Protein AF-A0A382E2L7-F1 (afdb_monomer)

Radius of gyration: 22.07 Å; Cα contacts (8 Å, |Δi|>4): 133; chains: 1; bounding box: 48×27×77 Å

Structure (mmCIF, N/CA/C/O backbone):
data_AF-A0A382E2L7-F1
#
_entry.id   AF-A0A382E2L7-F1
#
loop_
_atom_site.group_PDB
_atom_site.id
_atom_site.type_symbol
_atom_site.label_atom_id
_atom_site.label_alt_id
_atom_site.label_comp_id
_atom_site.label_asym_id
_atom_site.label_entity_id
_atom_site.label_seq_id
_atom_site.pdbx_PDB_ins_code
_atom_site.Cartn_x
_atom_site.Cartn_y
_atom_site.Cartn_z
_atom_site.occupancy
_atom_site.B_iso_or_equiv
_atom_site.auth_seq_id
_atom_site.auth_comp_id
_atom_site.auth_asym_id
_atom_site.auth_atom_id
_atom_site.pdbx_PDB_model_num
ATOM 1 N N . MET A 1 1 ? -26.018 5.510 3.399 1.00 54.12 1 MET A N 1
ATOM 2 C CA . MET A 1 1 ? -25.054 4.559 2.807 1.00 54.12 1 MET A CA 1
ATOM 3 C C . MET A 1 1 ? -24.984 4.889 1.322 1.00 54.12 1 MET A C 1
ATOM 5 O O . MET A 1 1 ? -26.039 5.167 0.770 1.00 54.12 1 MET A O 1
ATOM 9 N N . MET A 1 2 ? -23.798 5.012 0.716 1.00 74.50 2 MET A N 1
ATOM 10 C CA . MET A 1 2 ? -23.687 5.420 -0.701 1.00 74.50 2 MET A CA 1
ATOM 11 C C . MET A 1 2 ? -23.812 4.218 -1.659 1.00 74.50 2 MET A C 1
ATOM 13 O O . MET A 1 2 ? -24.179 4.405 -2.811 1.00 74.50 2 MET A O 1
ATOM 17 N N . HIS A 1 3 ? -23.540 3.004 -1.170 1.00 86.62 3 HIS A N 1
ATOM 18 C CA . HIS A 1 3 ? -23.687 1.717 -1.857 1.00 86.62 3 HIS A CA 1
ATOM 19 C C . HIS A 1 3 ? -23.676 0.574 -0.820 1.00 86.62 3 HIS A C 1
ATOM 21 O O . HIS A 1 3 ? -23.235 0.802 0.310 1.00 86.62 3 HIS A O 1
ATOM 27 N N . ASP A 1 4 ? -24.129 -0.624 -1.210 1.00 87.25 4 ASP A N 1
ATOM 28 C CA . ASP A 1 4 ? -24.086 -1.840 -0.374 1.00 87.25 4 ASP A CA 1
ATOM 29 C C . ASP A 1 4 ? -22.762 -2.609 -0.532 1.00 87.25 4 ASP A C 1
ATOM 31 O O . ASP A 1 4 ? -22.216 -3.124 0.438 1.00 87.25 4 ASP A O 1
ATOM 35 N N . VAL A 1 5 ? -22.225 -2.662 -1.759 1.00 89.06 5 VAL A N 1
ATOM 36 C CA . VAL A 1 5 ? -20.930 -3.275 -2.096 1.00 89.06 5 VAL A CA 1
ATOM 37 C C . VAL A 1 5 ? -20.235 -2.419 -3.154 1.00 89.06 5 VAL A C 1
ATOM 39 O O . VAL A 1 5 ? -20.865 -1.994 -4.122 1.00 89.06 5 VAL A O 1
ATOM 42 N N . GLY A 1 6 ? -18.941 -2.160 -2.965 1.00 89.06 6 GLY A N 1
ATOM 43 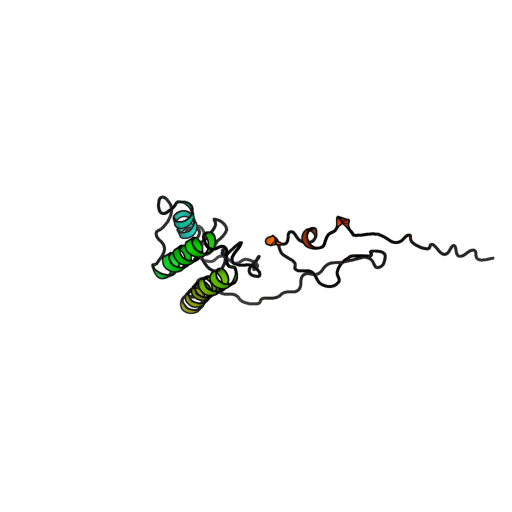C CA . GLY A 1 6 ? -18.080 -1.485 -3.934 1.00 89.06 6 GLY A CA 1
ATOM 44 C C . GLY A 1 6 ? -17.038 -2.451 -4.491 1.00 89.06 6 GLY A C 1
ATOM 45 O O . GLY A 1 6 ? -16.434 -3.209 -3.736 1.00 89.06 6 GLY A O 1
ATOM 46 N N . VAL A 1 7 ? -16.825 -2.425 -5.808 1.00 90.25 7 VAL A N 1
ATOM 47 C CA . VAL A 1 7 ? -15.776 -3.203 -6.483 1.00 90.25 7 VAL A CA 1
ATOM 48 C C . VAL A 1 7 ? -14.814 -2.233 -7.143 1.00 90.25 7 VAL A C 1
ATOM 50 O O . VAL A 1 7 ? -15.240 -1.310 -7.838 1.00 90.25 7 VAL A O 1
ATOM 53 N N . TRP A 1 8 ? -13.520 -2.442 -6.928 1.00 88.56 8 TRP A N 1
ATOM 54 C CA . TRP A 1 8 ? -12.476 -1.597 -7.488 1.00 88.56 8 TRP A CA 1
ATOM 55 C C . TRP A 1 8 ? -11.203 -2.396 -7.759 1.00 88.56 8 TRP A C 1
ATOM 57 O O . TRP A 1 8 ? -11.014 -3.482 -7.209 1.00 88.56 8 TRP A O 1
ATOM 67 N N . GLY A 1 9 ? -10.345 -1.859 -8.626 1.00 82.88 9 GLY A N 1
ATOM 68 C CA . GLY A 1 9 ? -9.004 -2.397 -8.833 1.00 82.88 9 GLY A CA 1
ATOM 69 C C . GLY A 1 9 ? -8.104 -2.045 -7.654 1.00 82.88 9 GLY A C 1
ATOM 70 O O . GLY A 1 9 ? -8.154 -0.922 -7.160 1.00 82.88 9 GLY A O 1
ATOM 71 N N . SER A 1 10 ? -7.282 -2.995 -7.212 1.00 68.50 10 SER A N 1
ATOM 72 C CA . SER A 1 10 ? -6.271 -2.722 -6.188 1.00 68.50 10 SER A CA 1
ATOM 73 C C . SER A 1 10 ? -5.364 -1.570 -6.648 1.00 68.50 10 SER A C 1
ATOM 75 O O . SER A 1 10 ? -5.062 -1.433 -7.839 1.00 68.50 10 SER A O 1
ATOM 77 N N . ALA A 1 11 ? -4.987 -0.708 -5.713 1.00 68.31 11 ALA A N 1
ATOM 78 C CA . ALA A 1 11 ? -4.123 0.431 -5.963 1.00 68.31 11 ALA A CA 1
ATOM 79 C C . ALA A 1 11 ? -3.195 0.646 -4.769 1.00 68.31 11 ALA A C 1
ATOM 81 O O . ALA A 1 11 ? -3.656 0.778 -3.636 1.00 68.31 11 ALA A O 1
ATOM 82 N N . ASP A 1 12 ? -1.899 0.769 -5.069 1.00 69.62 12 ASP A N 1
ATOM 83 C CA . ASP A 1 12 ? -0.891 1.334 -4.172 1.00 69.62 12 ASP A CA 1
ATOM 84 C C . ASP A 1 12 ? -0.562 0.515 -2.896 1.00 69.62 12 ASP A C 1
ATOM 86 O O . ASP A 1 12 ? 0.196 0.976 -2.042 1.00 69.62 12 ASP A O 1
ATOM 90 N N . GLU A 1 13 ? -0.997 -0.750 -2.793 1.00 81.12 13 GLU A N 1
ATOM 91 C CA . GLU A 1 13 ? -0.778 -1.606 -1.606 1.00 81.12 13 GLU A CA 1
ATOM 92 C C . GLU A 1 13 ? 0.690 -2.009 -1.366 1.00 81.12 13 GLU A C 1
ATOM 94 O O . GLU A 1 13 ? 1.013 -2.619 -0.347 1.00 81.12 13 GLU A O 1
ATOM 99 N N . LEU A 1 14 ? 1.589 -1.686 -2.301 1.00 83.88 14 LEU A N 1
ATOM 100 C CA . LEU A 1 14 ? 3.022 -1.976 -2.194 1.00 83.88 14 LEU A CA 1
ATOM 101 C C . LEU A 1 14 ? 3.715 -1.144 -1.108 1.00 83.88 14 LEU A C 1
ATOM 103 O O . LEU A 1 14 ? 4.694 -1.609 -0.529 1.00 83.88 14 LEU A O 1
ATOM 107 N N . ILE A 1 15 ? 3.226 0.071 -0.834 1.00 88.50 15 ILE A N 1
ATOM 108 C CA . ILE A 1 15 ? 3.741 0.938 0.235 1.00 88.50 15 ILE A CA 1
ATOM 109 C C . ILE A 1 15 ? 2.548 1.451 1.050 1.00 88.50 15 ILE A C 1
ATOM 111 O O . ILE A 1 15 ? 2.157 2.616 0.945 1.00 88.50 15 ILE A O 1
ATOM 115 N N . PRO A 1 16 ? 1.953 0.590 1.889 1.00 90.19 16 PRO A N 1
ATOM 116 C CA . PRO A 1 16 ? 0.672 0.888 2.517 1.00 90.19 16 PRO A CA 1
ATOM 117 C C . PRO A 1 16 ? 0.794 1.913 3.657 1.00 90.19 16 PRO A C 1
ATOM 119 O O . PRO A 1 16 ? -0.206 2.430 4.137 1.00 90.19 16 PRO A O 1
ATOM 122 N N . VAL A 1 17 ? 2.022 2.259 4.062 1.00 92.44 17 VAL A N 1
ATOM 123 C CA . VAL A 1 17 ? 2.299 3.362 4.997 1.00 92.44 17 VAL A CA 1
ATOM 124 C C . VAL A 1 17 ? 2.063 4.747 4.384 1.00 92.44 17 VAL A C 1
ATOM 126 O O . VAL A 1 17 ? 1.892 5.702 5.130 1.00 92.44 17 VAL A O 1
ATOM 129 N N . ILE A 1 18 ? 2.065 4.872 3.050 1.00 90.75 18 ILE A N 1
ATOM 130 C CA . ILE A 1 18 ? 1.744 6.128 2.348 1.00 90.75 18 ILE A CA 1
ATOM 131 C C . ILE A 1 18 ? 0.238 6.218 2.084 1.00 90.75 18 ILE A C 1
ATOM 133 O O . ILE A 1 18 ? -0.344 7.298 2.169 1.00 90.75 18 ILE A O 1
ATOM 137 N N . ASP A 1 19 ? -0.383 5.088 1.747 1.00 91.69 19 ASP A N 1
ATOM 138 C CA . ASP A 1 19 ? -1.807 5.005 1.446 1.00 91.69 19 ASP A CA 1
ATOM 139 C C . ASP A 1 19 ? -2.400 3.680 1.960 1.00 91.69 19 ASP A C 1
ATOM 141 O O . ASP A 1 19 ? -2.343 2.651 1.280 1.00 91.69 19 ASP A O 1
ATOM 145 N N . PRO A 1 20 ? -2.977 3.674 3.173 1.00 93.44 20 PRO A N 1
ATOM 146 C CA . PRO A 1 20 ? -3.513 2.465 3.789 1.00 93.44 20 PRO A CA 1
ATOM 147 C C . PRO A 1 20 ? -4.985 2.205 3.427 1.00 93.44 20 PRO A C 1
ATOM 149 O O . PRO A 1 20 ? -5.641 1.424 4.124 1.00 93.44 20 PRO A O 1
ATOM 152 N N . ARG A 1 21 ? -5.551 2.854 2.393 1.00 92.38 21 ARG A N 1
ATOM 153 C CA . ARG A 1 21 ? -7.013 2.912 2.174 1.00 92.38 21 ARG A CA 1
ATOM 154 C C . ARG A 1 21 ? -7.711 1.557 2.047 1.00 92.38 21 ARG A C 1
ATOM 156 O O . ARG A 1 21 ? -8.917 1.512 2.269 1.00 92.38 21 ARG A O 1
ATOM 163 N N . TRP A 1 22 ? -6.991 0.489 1.703 1.00 92.38 22 TRP A N 1
ATOM 164 C CA . TRP A 1 22 ? -7.520 -0.880 1.599 1.00 92.38 22 TRP A CA 1
ATOM 165 C C . TRP A 1 22 ? -7.436 -1.685 2.900 1.00 92.38 22 TRP A C 1
ATOM 167 O O . TRP A 1 22 ? -8.070 -2.728 3.009 1.00 92.38 22 TRP A O 1
ATOM 177 N N . PHE A 1 23 ? -6.699 -1.192 3.896 1.00 94.44 23 PHE A N 1
ATOM 178 C CA . PHE A 1 23 ? -6.556 -1.815 5.213 1.00 94.44 23 PHE A CA 1
ATOM 179 C C . PHE A 1 23 ? -7.475 -1.168 6.253 1.00 94.44 23 PHE A C 1
ATOM 181 O O . PHE A 1 23 ? -7.942 -1.818 7.181 1.00 94.44 23 PHE A O 1
ATOM 188 N N . PHE A 1 24 ? -7.769 0.121 6.133 1.00 94.62 24 PHE A N 1
ATOM 189 C CA . PHE A 1 24 ? -8.816 0.750 6.933 1.00 94.62 24 PHE A CA 1
ATOM 190 C C . PHE A 1 24 ? -9.346 2.010 6.233 1.00 94.62 24 PHE A C 1
ATOM 192 O O . PHE A 1 24 ? -8.707 2.520 5.309 1.00 94.62 24 PHE A O 1
ATOM 199 N N . PRO A 1 25 ? -10.511 2.536 6.653 1.00 94.81 25 PRO A N 1
ATOM 200 C CA . PRO A 1 25 ? -11.050 3.779 6.120 1.00 94.81 25 PRO A CA 1
ATOM 201 C C . PRO A 1 25 ? -10.202 5.001 6.497 1.00 94.81 25 PRO A C 1
ATOM 203 O O . PRO A 1 25 ? -10.410 5.625 7.535 1.00 94.81 25 PRO A O 1
ATOM 206 N N . PHE A 1 26 ? -9.245 5.333 5.636 1.00 93.88 26 PHE A N 1
ATOM 207 C CA . PHE A 1 26 ? -8.272 6.411 5.820 1.00 93.88 26 PHE A CA 1
ATOM 208 C C . PHE A 1 26 ? -8.655 7.683 5.057 1.00 93.88 26 PHE A C 1
ATOM 210 O O . PHE A 1 26 ? -8.501 8.790 5.570 1.00 93.88 26 PHE A O 1
ATOM 217 N N . SER A 1 27 ? -9.186 7.535 3.841 1.00 93.06 27 SER A N 1
ATOM 218 C CA . SER A 1 27 ? -9.504 8.648 2.943 1.00 93.06 27 SER A CA 1
ATOM 219 C C . SER A 1 27 ? -10.932 8.541 2.400 1.00 93.06 27 SER A C 1
ATOM 221 O O . SER A 1 27 ? -11.610 7.528 2.568 1.00 93.06 27 SER A O 1
ATOM 223 N N . GLN A 1 28 ? -11.422 9.583 1.719 1.00 90.56 28 GLN A N 1
ATOM 224 C CA . GLN A 1 28 ? -12.740 9.522 1.063 1.00 90.56 28 GLN A CA 1
ATOM 225 C C . GLN A 1 28 ? -12.797 8.486 -0.075 1.00 90.56 28 GLN A C 1
ATOM 227 O O . GLN A 1 28 ? -13.891 8.143 -0.515 1.00 90.56 28 GLN A O 1
ATOM 232 N N . GLU A 1 29 ? -11.646 7.982 -0.528 1.00 90.06 29 GLU A N 1
ATOM 233 C CA . GLU A 1 29 ? -11.552 6.909 -1.521 1.00 90.06 29 GLU A CA 1
ATOM 234 C C . GLU A 1 29 ? -11.625 5.508 -0.896 1.00 90.06 29 GLU A C 1
ATOM 236 O O . GLU A 1 29 ? -11.682 4.518 -1.621 1.00 90.06 29 GLU A O 1
ATOM 241 N N . SER A 1 30 ? -11.675 5.397 0.437 1.00 92.81 30 SER A N 1
ATOM 242 C CA . SER A 1 30 ? -11.940 4.135 1.131 1.00 92.81 30 SER A CA 1
ATOM 243 C C . SER A 1 30 ? -13.416 3.744 0.985 1.00 92.81 30 SER A C 1
ATOM 245 O O . SER A 1 30 ? -14.237 3.944 1.891 1.00 92.81 30 SER A O 1
ATOM 247 N N . ILE A 1 31 ? -13.764 3.207 -0.186 1.00 91.81 31 ILE A N 1
ATOM 248 C CA . ILE A 1 31 ? -15.138 2.873 -0.583 1.00 91.81 31 ILE A CA 1
ATOM 249 C C . ILE A 1 31 ? -15.831 1.929 0.407 1.00 91.81 31 ILE A C 1
ATOM 251 O O . ILE A 1 31 ? -17.020 2.090 0.657 1.00 91.81 31 ILE A O 1
ATOM 255 N N . GLN A 1 32 ? -15.082 1.046 1.070 1.00 91.31 32 GLN A N 1
ATOM 256 C CA . GLN A 1 32 ? -15.580 0.110 2.081 1.00 91.31 32 GLN A CA 1
ATOM 257 C C . GLN A 1 32 ? -16.082 0.783 3.371 1.00 91.31 32 GLN A C 1
ATOM 259 O O . GLN A 1 32 ? -16.693 0.129 4.212 1.00 91.31 32 GLN A O 1
ATOM 264 N N . GLY A 1 33 ? -15.818 2.079 3.575 1.00 93.00 33 GLY A N 1
ATOM 265 C CA . GLY A 1 33 ? -16.118 2.735 4.847 1.00 93.00 33 GLY A CA 1
ATOM 266 C C . GLY A 1 33 ? -16.084 4.259 4.823 1.00 93.00 33 GLY A C 1
ATOM 267 O O . GLY A 1 33 ? -15.582 4.860 5.766 1.00 93.00 33 GLY A O 1
ATOM 268 N N . ILE A 1 34 ? -16.650 4.912 3.804 1.00 93.75 34 ILE A N 1
ATOM 269 C CA . ILE A 1 34 ? -16.611 6.386 3.643 1.00 93.75 34 ILE A CA 1
ATOM 270 C C . ILE A 1 34 ? -17.065 7.141 4.913 1.00 93.75 34 ILE A C 1
ATOM 272 O O . ILE A 1 34 ? -16.493 8.169 5.279 1.00 93.75 34 ILE A O 1
ATOM 276 N N . GLY A 1 35 ? -18.087 6.638 5.616 1.00 94.50 35 GLY A N 1
ATOM 277 C CA . GLY A 1 35 ? -18.566 7.235 6.870 1.00 94.50 35 GLY A CA 1
ATOM 278 C C . GLY A 1 35 ? -17.535 7.181 8.002 1.00 94.50 35 GLY A C 1
ATOM 279 O O . GLY A 1 35 ? -17.397 8.153 8.744 1.00 94.50 35 GLY A O 1
ATOM 280 N N . TYR A 1 36 ? -16.787 6.081 8.085 1.00 96.06 36 TYR A N 1
ATOM 281 C CA . TYR A 1 36 ? -15.690 5.884 9.032 1.00 96.06 36 TYR A CA 1
ATOM 282 C C . TYR A 1 36 ? -14.462 6.714 8.643 1.00 96.06 36 TYR A C 1
ATOM 284 O O . TYR A 1 36 ? -13.852 7.334 9.507 1.00 96.06 36 TYR A O 1
ATOM 292 N N . ALA A 1 37 ? -14.156 6.827 7.347 1.00 95.94 37 ALA A N 1
ATOM 293 C CA . ALA A 1 37 ? -13.078 7.691 6.868 1.00 95.94 37 ALA A CA 1
ATOM 294 C C . ALA A 1 37 ? -13.341 9.172 7.186 1.00 95.94 37 ALA A C 1
ATOM 296 O O . ALA A 1 37 ? -12.438 9.894 7.598 1.00 95.94 37 ALA A O 1
ATOM 297 N N . ARG A 1 38 ? -14.593 9.641 7.067 1.00 96.19 38 ARG A N 1
ATOM 298 C CA . ARG A 1 38 ? -14.986 10.990 7.526 1.00 96.19 38 ARG A CA 1
ATOM 299 C C . ARG A 1 38 ? -14.761 11.178 9.024 1.00 96.19 38 ARG A C 1
ATOM 301 O O . ARG A 1 38 ? -14.300 12.243 9.432 1.00 96.19 38 ARG A O 1
ATOM 308 N N . TRP A 1 39 ? -15.056 10.154 9.821 1.00 96.81 39 TRP A N 1
ATOM 309 C CA . TRP A 1 39 ? -14.810 10.171 11.263 1.00 96.81 39 TRP A CA 1
ATOM 310 C C . TRP A 1 39 ? -13.327 10.278 11.579 1.00 96.81 39 TRP A C 1
ATOM 312 O O . TRP A 1 39 ? -12.937 11.172 12.329 1.00 96.81 39 TRP A O 1
ATOM 322 N N . PHE A 1 40 ? -12.500 9.478 10.914 1.00 96.75 40 PHE A N 1
ATOM 323 C CA . PHE A 1 40 ? -11.051 9.533 11.050 1.00 96.75 40 PHE A CA 1
ATOM 324 C C . PHE A 1 40 ? -10.477 10.906 10.665 1.00 96.75 40 PHE A C 1
ATOM 326 O O . PHE A 1 40 ? -9.867 11.580 11.492 1.00 96.75 40 PHE A O 1
ATOM 333 N N . LEU A 1 41 ? -10.760 11.378 9.447 1.00 95.75 41 LEU A N 1
ATOM 334 C CA . LEU A 1 41 ? -10.232 12.642 8.913 1.00 95.75 41 LEU A CA 1
ATOM 335 C C . LEU A 1 41 ? -10.676 13.877 9.706 1.00 95.75 41 LEU A C 1
ATOM 337 O O . LEU A 1 41 ? -9.978 14.889 9.739 1.00 95.75 41 LEU A O 1
ATOM 341 N N . SER A 1 42 ? -11.853 13.822 10.329 1.00 96.38 42 SER A N 1
ATOM 342 C CA . SER A 1 42 ? -12.393 14.934 11.114 1.00 96.38 42 SER A CA 1
ATOM 343 C C . SER A 1 42 ? -11.985 14.899 12.589 1.00 96.38 42 SER A C 1
ATOM 345 O O . SER A 1 42 ? -12.451 15.748 13.355 1.00 96.38 42 SER A O 1
ATOM 347 N N . ASN A 1 43 ? -11.139 13.945 13.001 1.00 94.88 43 ASN A N 1
ATOM 348 C CA . ASN A 1 43 ? -10.824 13.669 14.405 1.00 94.88 43 ASN A CA 1
ATOM 349 C C . ASN A 1 43 ? -12.098 13.484 15.251 1.00 94.88 43 ASN A C 1
ATOM 351 O O . ASN A 1 43 ? -12.271 14.106 16.300 1.00 94.88 43 ASN A O 1
ATOM 355 N N . GLY A 1 44 ? -13.034 12.685 14.738 1.00 95.31 44 GLY A N 1
ATOM 356 C CA . GLY A 1 44 ? -14.279 12.306 15.403 1.00 95.31 44 GLY A CA 1
ATOM 357 C C . GLY A 1 44 ? -15.413 13.333 15.357 1.00 95.31 44 GLY A C 1
ATOM 358 O O . GLY A 1 44 ? -16.458 13.108 15.964 1.00 95.31 44 GLY A O 1
ATOM 359 N N . LYS A 1 45 ? -15.253 14.452 14.640 1.00 96.69 45 LYS A N 1
ATOM 360 C CA . LYS A 1 45 ? -16.261 15.531 14.588 1.00 96.69 45 LYS A CA 1
ATOM 361 C C . LYS A 1 45 ? -17.401 15.278 13.599 1.00 96.69 45 LYS A C 1
ATOM 363 O O . LYS A 1 45 ? -18.472 15.860 13.745 1.00 96.69 45 LYS A O 1
ATOM 368 N N . GLN A 1 46 ? -17.167 14.487 12.558 1.00 96.19 46 GLN A N 1
ATOM 369 C CA . GLN A 1 46 ? -18.106 14.246 11.461 1.00 96.19 46 GLN A CA 1
ATOM 370 C C . GLN A 1 46 ? -18.045 12.792 11.012 1.00 96.19 46 GLN A C 1
ATOM 372 O O . GLN A 1 46 ? -16.988 12.192 11.046 1.00 96.19 46 GLN A O 1
ATOM 377 N N . GLY A 1 47 ? -19.139 12.242 10.493 1.00 94.44 47 GLY A N 1
ATOM 378 C CA . GLY A 1 47 ? -19.162 10.864 9.997 1.00 94.44 47 GLY A CA 1
ATOM 379 C C . GLY A 1 47 ? -19.759 9.890 11.006 1.00 94.44 47 GLY A C 1
ATOM 380 O O . GLY A 1 47 ? -20.594 10.272 11.823 1.00 94.44 47 GLY A O 1
ATOM 381 N N . ILE A 1 48 ? -19.381 8.622 10.893 1.00 95.75 48 ILE A N 1
ATOM 382 C CA . ILE A 1 48 ? -19.934 7.521 11.687 1.00 95.75 48 ILE A CA 1
ATOM 383 C C . ILE A 1 48 ? -18.822 6.981 12.577 1.00 95.75 48 ILE A C 1
ATOM 385 O O . ILE A 1 48 ? -17.719 6.756 12.089 1.00 95.75 48 ILE A O 1
ATOM 389 N N . VAL A 1 49 ? -19.116 6.757 13.858 1.00 97.00 49 VAL A N 1
ATOM 390 C CA . VAL A 1 49 ? -18.164 6.141 14.791 1.00 97.00 49 VAL A CA 1
ATOM 391 C C . VAL A 1 49 ? -17.824 4.723 14.298 1.00 97.00 49 VAL A C 1
ATOM 393 O O . VAL A 1 49 ? -18.748 3.921 14.121 1.00 97.00 49 VAL A O 1
ATOM 396 N N . PRO A 1 50 ? -16.545 4.406 14.025 1.00 96.12 50 PRO A N 1
ATOM 397 C CA . PRO A 1 50 ? -16.136 3.075 13.594 1.00 96.12 50 PRO A CA 1
ATOM 398 C C . PRO A 1 50 ? -16.236 2.046 14.734 1.00 96.12 50 PRO A C 1
ATOM 400 O O . PRO A 1 50 ? -16.193 2.421 15.906 1.00 96.12 50 PRO A O 1
ATOM 403 N N . PRO A 1 51 ? -16.326 0.743 14.420 1.00 96.31 51 PRO A N 1
ATOM 404 C CA . PRO A 1 51 ? -16.145 -0.317 15.411 1.00 96.31 51 PRO A CA 1
ATOM 405 C C . PRO A 1 51 ? -14.769 -0.244 16.092 1.00 96.31 51 PRO A C 1
ATOM 407 O O . PRO A 1 51 ? -13.811 0.249 15.496 1.00 96.31 51 PRO A O 1
ATOM 410 N N . GLU A 1 52 ? -14.660 -0.794 17.304 1.00 97.00 52 GLU A N 1
ATOM 411 C CA . GLU A 1 52 ? -13.442 -0.767 18.134 1.00 97.00 52 GLU A CA 1
ATOM 412 C C . GLU A 1 52 ? -12.187 -1.229 17.382 1.00 97.00 52 GLU A C 1
ATOM 414 O O . GLU A 1 52 ? -11.185 -0.520 17.338 1.00 97.00 52 GLU A O 1
ATOM 419 N N . GLU A 1 53 ? -12.273 -2.359 16.685 1.00 96.94 53 GLU A N 1
ATOM 420 C CA . GLU A 1 53 ? -11.146 -2.934 15.942 1.00 96.94 53 GLU A CA 1
ATOM 421 C C . GLU A 1 53 ? -10.691 -2.045 14.772 1.00 96.94 53 GLU A C 1
ATOM 423 O O . GLU A 1 53 ? -9.506 -1.976 14.450 1.00 96.94 53 GLU A O 1
ATOM 428 N N . MET A 1 54 ? -11.617 -1.292 14.167 1.00 96.31 54 MET A N 1
ATOM 429 C CA . MET A 1 54 ? -11.290 -0.325 13.117 1.00 96.31 54 MET A CA 1
ATOM 430 C C . MET A 1 54 ? -10.659 0.946 13.707 1.00 96.31 54 MET A C 1
ATOM 432 O O . MET A 1 54 ? -9.727 1.497 13.120 1.00 96.31 54 MET A O 1
ATOM 436 N N . MET A 1 55 ? -11.128 1.400 14.877 1.00 97.12 55 MET A N 1
ATOM 437 C CA . MET A 1 55 ? -10.497 2.509 15.608 1.00 97.12 55 MET A CA 1
ATOM 438 C C . MET A 1 55 ? -9.067 2.150 16.021 1.00 97.12 55 MET A C 1
ATOM 440 O O . MET A 1 55 ? -8.168 2.971 15.872 1.00 97.12 55 MET A O 1
ATOM 444 N N . LYS A 1 56 ? -8.816 0.900 16.415 1.00 97.94 56 LYS A N 1
ATOM 445 C CA . LYS A 1 56 ? -7.465 0.409 16.707 1.00 97.94 56 LYS A CA 1
ATOM 446 C C . LYS A 1 56 ? -6.531 0.491 15.495 1.00 97.94 56 LYS A C 1
ATOM 448 O O . LYS A 1 56 ? -5.388 0.919 15.638 1.00 97.94 56 LYS A O 1
ATOM 453 N N . CYS A 1 57 ? -7.004 0.150 14.290 1.00 97.75 57 CYS A N 1
ATOM 454 C CA . CYS A 1 57 ? -6.235 0.369 13.056 1.00 97.75 57 CYS A CA 1
ATOM 455 C C . CYS A 1 57 ? -5.892 1.852 12.848 1.00 97.75 57 CYS A C 1
ATOM 457 O O . CYS A 1 57 ? -4.752 2.184 12.523 1.00 97.75 57 CYS A O 1
ATOM 459 N N . MET A 1 58 ? -6.867 2.740 13.065 1.00 97.31 58 MET A N 1
ATOM 460 C CA . MET A 1 58 ? -6.690 4.191 12.950 1.00 97.31 58 MET A CA 1
ATOM 461 C C . MET A 1 58 ? -5.663 4.730 13.959 1.00 97.31 58 MET A C 1
ATOM 463 O O . MET A 1 58 ? -4.806 5.532 13.595 1.00 97.31 58 MET A O 1
ATOM 467 N N . GLU A 1 59 ? -5.707 4.268 15.209 1.00 97.62 59 GLU A N 1
ATOM 468 C CA . GLU A 1 59 ? -4.754 4.637 16.264 1.00 97.62 59 GLU A CA 1
ATOM 469 C C . GLU A 1 59 ? -3.335 4.143 15.968 1.00 97.62 59 GLU A C 1
ATOM 471 O O . GLU A 1 59 ? -2.372 4.892 16.141 1.00 97.62 5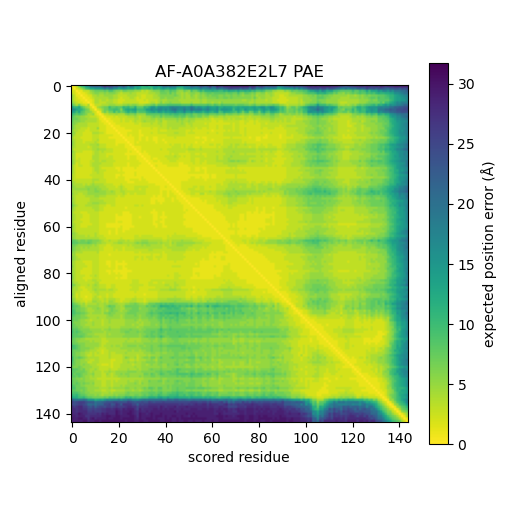9 GLU A O 1
ATOM 476 N N . LEU A 1 60 ? -3.192 2.897 15.500 1.00 98.12 60 LEU A N 1
ATOM 477 C CA . LEU A 1 60 ? -1.904 2.352 15.063 1.00 98.12 60 LEU A CA 1
ATOM 478 C C . LEU A 1 60 ? -1.328 3.191 13.922 1.00 98.12 60 LEU A C 1
ATOM 480 O O . LEU A 1 60 ? -0.149 3.537 13.951 1.00 98.12 60 LEU A O 1
ATOM 484 N N . TYR A 1 61 ? -2.154 3.578 12.951 1.00 97.50 61 TYR A N 1
ATOM 485 C CA . TYR A 1 61 ? -1.703 4.413 11.843 1.00 97.50 61 TYR A CA 1
ATOM 486 C C . TYR A 1 61 ? -1.271 5.816 12.295 1.00 97.50 61 TYR A C 1
ATOM 488 O O . TYR A 1 61 ? -0.205 6.282 11.907 1.00 97.50 61 TYR A O 1
ATOM 496 N N . GLN A 1 62 ? -2.013 6.457 13.202 1.00 96.31 62 GLN A N 1
ATOM 497 C CA . GLN A 1 62 ? -1.601 7.742 13.788 1.00 96.31 62 GLN A CA 1
ATOM 498 C C . GLN A 1 62 ? -0.268 7.661 14.552 1.00 96.31 62 GLN A C 1
ATOM 500 O O . GLN A 1 62 ? 0.440 8.663 14.671 1.00 96.31 62 GLN A O 1
ATOM 505 N N . GLN A 1 63 ? 0.085 6.492 15.101 1.00 97.25 63 GLN A N 1
ATOM 506 C CA . GLN A 1 63 ? 1.411 6.259 15.683 1.00 97.25 63 GLN A CA 1
ATOM 507 C C . GLN A 1 63 ? 2.480 6.136 14.594 1.00 97.25 63 GLN A C 1
ATOM 509 O O . GLN A 1 63 ? 3.531 6.762 14.716 1.00 97.25 63 GLN A O 1
ATOM 514 N N . ILE A 1 64 ? 2.197 5.394 13.518 1.00 97.06 64 ILE A N 1
ATOM 515 C CA . ILE A 1 64 ? 3.086 5.247 12.353 1.00 97.06 64 ILE A CA 1
ATOM 516 C C . ILE A 1 64 ? 3.453 6.618 11.773 1.00 97.06 64 ILE A C 1
ATOM 518 O O . ILE A 1 64 ? 4.633 6.878 11.549 1.00 97.06 64 ILE A O 1
ATOM 522 N N . GLU A 1 65 ? 2.484 7.530 11.635 1.00 95.19 65 GLU A N 1
ATOM 523 C CA . GLU A 1 65 ? 2.703 8.902 11.139 1.00 95.19 65 GLU A CA 1
ATOM 524 C C . GLU A 1 65 ? 3.689 9.728 11.989 1.00 95.19 65 GLU A C 1
ATOM 526 O O . GLU A 1 65 ? 4.243 10.719 11.514 1.00 95.19 65 GLU A O 1
ATOM 531 N N . ARG A 1 66 ? 3.918 9.347 13.252 1.00 96.62 66 ARG A N 1
ATOM 532 C CA . ARG A 1 66 ? 4.798 10.062 14.195 1.00 96.62 66 ARG A CA 1
ATOM 533 C C . ARG A 1 66 ? 6.164 9.399 14.369 1.00 96.62 66 ARG A C 1
ATOM 535 O O . ARG A 1 66 ? 7.022 9.962 15.048 1.00 96.62 66 ARG A O 1
ATOM 542 N N . ILE A 1 67 ? 6.368 8.213 13.801 1.00 95.75 67 ILE A N 1
ATOM 543 C CA . ILE A 1 67 ? 7.575 7.407 13.991 1.00 95.75 67 ILE A CA 1
ATOM 544 C C . ILE A 1 67 ? 8.492 7.566 12.777 1.00 95.75 67 ILE A C 1
ATOM 546 O O . ILE A 1 67 ? 8.065 7.277 11.662 1.00 95.75 67 ILE A O 1
ATOM 550 N N . PRO A 1 68 ? 9.756 7.984 12.961 1.00 94.75 68 PRO A N 1
ATOM 551 C CA . PRO A 1 68 ? 10.696 8.129 11.852 1.00 94.75 68 PRO A CA 1
ATOM 552 C C . PRO A 1 68 ? 11.390 6.818 11.457 1.00 94.75 68 PRO A C 1
ATOM 554 O O . PRO A 1 68 ? 11.912 6.736 10.351 1.00 94.75 68 PRO A O 1
ATOM 557 N N . ASP A 1 69 ? 11.437 5.816 12.344 1.00 96.75 69 ASP A N 1
ATOM 558 C CA . ASP A 1 69 ? 12.097 4.531 12.079 1.00 96.75 69 ASP A CA 1
ATOM 559 C C . ASP A 1 69 ? 11.216 3.624 11.198 1.00 96.75 69 ASP A C 1
ATOM 561 O O . ASP A 1 69 ? 10.159 3.177 11.657 1.00 96.75 69 ASP A O 1
ATOM 565 N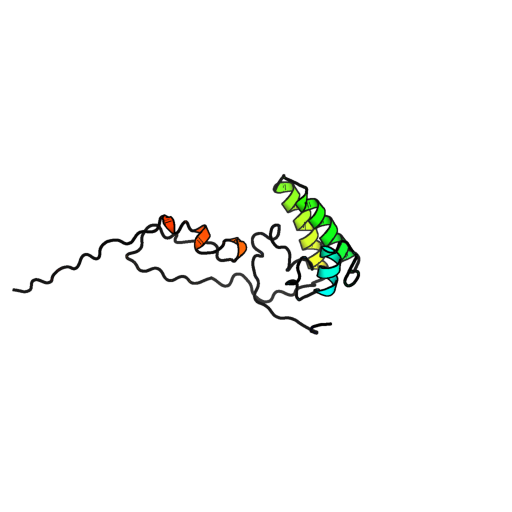 N . PRO A 1 70 ? 11.650 3.281 9.970 1.00 94.81 70 PRO A N 1
ATOM 566 C CA . PRO A 1 70 ? 10.888 2.408 9.082 1.00 94.81 70 PRO A CA 1
ATOM 567 C C . PRO A 1 70 ? 10.634 1.014 9.665 1.00 94.81 70 PRO A C 1
ATOM 569 O O . PRO A 1 70 ? 9.605 0.405 9.377 1.00 94.81 70 PRO A O 1
ATOM 572 N N . THR A 1 71 ? 11.544 0.495 10.494 1.00 96.25 71 THR A N 1
ATOM 573 C CA . THR A 1 71 ? 11.391 -0.844 11.086 1.00 96.25 71 THR A CA 1
ATOM 574 C C . THR A 1 71 ? 10.193 -0.878 12.026 1.00 96.25 71 THR A C 1
ATOM 576 O O . THR A 1 71 ? 9.369 -1.796 11.980 1.00 96.25 71 THR A O 1
ATOM 579 N N . GLU A 1 72 ? 10.056 0.162 12.842 1.00 97.12 72 GLU A N 1
ATOM 580 C CA . GLU A 1 72 ? 8.944 0.297 13.769 1.00 97.12 72 GLU A CA 1
ATOM 581 C C . GLU A 1 72 ? 7.624 0.612 13.046 1.00 97.12 72 GLU A C 1
ATOM 583 O O . GLU A 1 72 ? 6.586 0.047 13.402 1.00 97.12 72 GLU A O 1
ATOM 588 N N . GLN A 1 73 ? 7.654 1.408 11.969 1.00 97.19 73 GLN A N 1
ATOM 589 C CA . GLN A 1 73 ? 6.484 1.594 11.098 1.00 97.19 73 GLN A CA 1
ATOM 590 C C . GLN A 1 73 ? 5.972 0.252 10.554 1.00 97.19 73 GLN A C 1
ATOM 592 O O . GLN A 1 73 ? 4.775 -0.029 10.630 1.00 97.19 73 GLN A O 1
ATOM 597 N N . VAL A 1 74 ? 6.874 -0.609 10.063 1.00 96.31 74 VAL A N 1
ATOM 598 C CA . VAL A 1 74 ? 6.528 -1.952 9.568 1.00 96.31 74 VAL A CA 1
ATOM 599 C C . VAL A 1 74 ? 5.920 -2.808 10.678 1.00 96.31 74 VAL A C 1
ATOM 601 O O . VAL A 1 74 ? 4.880 -3.434 10.462 1.00 96.31 74 VAL A O 1
ATOM 604 N N . ARG A 1 75 ? 6.514 -2.816 11.876 1.00 97.50 75 ARG A N 1
ATOM 605 C CA . ARG A 1 75 ? 6.015 -3.592 13.025 1.00 97.50 75 ARG A CA 1
ATOM 606 C C . ARG A 1 75 ? 4.597 -3.182 13.435 1.00 97.50 75 ARG A C 1
ATOM 608 O O . ARG A 1 75 ? 3.773 -4.034 13.772 1.00 97.50 75 ARG A O 1
ATOM 615 N N . LEU A 1 76 ? 4.295 -1.885 13.425 1.00 97.88 76 LEU A N 1
ATOM 616 C CA . LEU A 1 76 ? 2.949 -1.384 13.709 1.00 97.88 76 LEU A CA 1
ATOM 617 C C . LEU A 1 76 ? 1.974 -1.708 12.575 1.00 97.88 76 LEU A C 1
ATOM 619 O O . LEU A 1 76 ? 0.862 -2.164 12.840 1.00 97.88 76 LEU A O 1
ATOM 623 N N . PHE A 1 77 ? 2.391 -1.554 11.317 1.00 97.44 77 PHE A N 1
ATOM 624 C CA . PHE A 1 77 ? 1.528 -1.856 10.175 1.00 97.44 77 PHE A CA 1
ATOM 625 C C . PHE A 1 77 ? 1.177 -3.351 10.092 1.00 97.44 77 PHE A C 1
ATOM 627 O O . PHE A 1 77 ? 0.057 -3.709 9.735 1.00 97.44 77 PHE A O 1
ATOM 634 N N . GLN A 1 78 ? 2.081 -4.244 10.506 1.00 97.25 78 GLN A N 1
ATOM 635 C CA . GLN A 1 78 ? 1.789 -5.678 10.631 1.00 97.25 78 GLN A CA 1
ATOM 636 C C . GLN A 1 78 ? 0.608 -5.967 11.571 1.00 97.25 78 GLN A C 1
ATOM 638 O O . GLN A 1 78 ? -0.162 -6.891 11.314 1.00 97.25 78 GLN A O 1
ATOM 643 N N . GLN A 1 79 ? 0.407 -5.162 12.619 1.00 98.00 79 GLN A N 1
ATOM 644 C CA . GLN A 1 79 ? -0.758 -5.304 13.499 1.00 98.00 79 GLN A CA 1
ATOM 645 C C . GLN A 1 7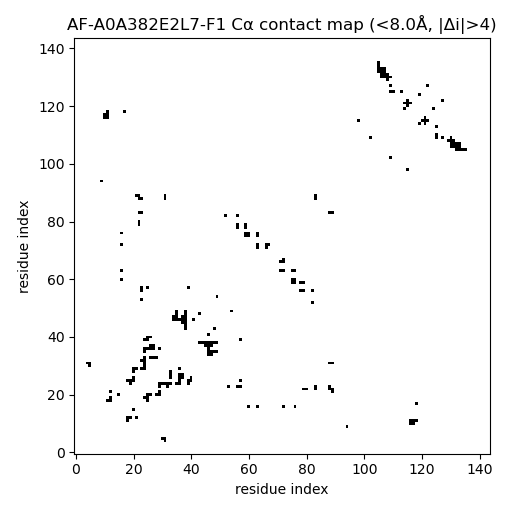9 ? -2.059 -4.892 12.795 1.00 98.00 79 GLN A C 1
ATOM 647 O O . GLN A 1 79 ? -3.084 -5.543 12.985 1.00 98.00 79 GLN A O 1
ATOM 652 N N . ILE A 1 80 ? -2.017 -3.867 11.935 1.00 97.69 80 ILE A N 1
ATOM 653 C CA . ILE A 1 80 ? -3.155 -3.475 11.084 1.00 97.69 80 ILE A CA 1
ATOM 654 C C . ILE A 1 80 ? -3.507 -4.611 10.112 1.00 97.69 80 ILE A C 1
ATOM 656 O O . ILE A 1 80 ? -4.684 -4.925 9.922 1.00 97.69 80 ILE A O 1
ATOM 660 N N . ILE A 1 81 ? -2.499 -5.258 9.519 1.00 96.00 81 ILE A N 1
ATOM 661 C CA . ILE A 1 81 ? -2.695 -6.413 8.629 1.00 96.00 81 ILE A CA 1
ATOM 662 C C . ILE A 1 81 ? -3.354 -7.574 9.383 1.00 96.00 81 ILE A C 1
ATOM 664 O O . ILE A 1 81 ? -4.282 -8.187 8.859 1.00 96.00 81 ILE A O 1
ATOM 668 N N . GLU A 1 82 ? -2.928 -7.857 10.616 1.00 97.50 82 GLU A N 1
ATOM 669 C CA . GLU A 1 82 ? -3.537 -8.920 11.421 1.00 97.50 82 GLU A CA 1
ATOM 670 C C . GLU A 1 82 ? -5.007 -8.623 11.747 1.00 97.50 82 GLU A C 1
ATOM 672 O O . GLU A 1 82 ? -5.850 -9.503 11.587 1.00 97.50 82 GLU A O 1
ATOM 677 N N . LEU A 1 83 ? -5.352 -7.383 12.105 1.00 97.19 83 LEU A N 1
ATOM 678 C CA . LEU A 1 83 ? -6.749 -6.977 12.311 1.00 97.19 83 LEU A CA 1
ATOM 679 C C . LEU A 1 83 ? -7.583 -7.154 11.033 1.00 97.19 83 LEU A C 1
ATOM 681 O O . LEU A 1 83 ? -8.670 -7.734 11.066 1.00 97.19 83 LEU A O 1
ATOM 685 N N . ASN A 1 84 ? -7.043 -6.753 9.881 1.00 94.44 84 ASN A N 1
ATOM 686 C CA . ASN A 1 84 ? -7.698 -6.982 8.591 1.00 94.44 84 ASN A CA 1
ATOM 687 C C . ASN A 1 84 ? -7.928 -8.465 8.308 1.00 94.44 84 ASN A C 1
ATOM 689 O O . ASN A 1 84 ? -8.994 -8.839 7.822 1.00 94.44 84 ASN A O 1
ATOM 693 N N . ARG A 1 85 ? -6.955 -9.318 8.637 1.00 94.88 85 ARG A N 1
ATOM 694 C CA . ARG A 1 85 ? -7.056 -10.767 8.449 1.00 94.88 85 ARG A CA 1
ATOM 695 C C . ARG A 1 85 ? -8.186 -11.384 9.280 1.00 94.88 85 ARG A C 1
ATOM 697 O O . ARG A 1 85 ? -8.795 -12.350 8.829 1.00 94.88 85 ARG A O 1
ATOM 704 N N . GLN A 1 86 ? -8.463 -10.846 10.468 1.00 96.38 86 GLN A N 1
ATOM 705 C CA . GLN A 1 86 ? -9.529 -11.331 11.355 1.00 96.38 86 GLN A CA 1
ATOM 706 C C . GLN A 1 86 ? -10.924 -10.860 10.927 1.00 96.38 86 GLN A C 1
ATOM 708 O O . GLN A 1 86 ? -11.893 -11.602 11.078 1.00 96.38 86 GLN A O 1
ATOM 713 N N . HIS A 1 87 ? -11.036 -9.639 10.393 1.00 95.25 87 HIS A N 1
ATOM 714 C CA . HIS A 1 87 ? -12.333 -9.007 10.121 1.00 95.25 87 HIS A CA 1
ATOM 715 C C . HIS A 1 87 ? -12.745 -8.968 8.647 1.00 95.25 87 HIS A C 1
ATOM 717 O O . HIS A 1 87 ? -13.929 -8.787 8.369 1.00 95.25 87 HIS A O 1
ATOM 723 N N . LEU A 1 88 ? -11.804 -9.146 7.714 1.00 93.00 88 LEU A N 1
ATOM 724 C CA . LEU A 1 88 ? -12.051 -9.233 6.270 1.00 93.00 88 LEU A CA 1
ATOM 725 C C . LEU A 1 88 ? -12.880 -8.059 5.708 1.00 93.00 88 LEU A C 1
ATOM 727 O O . LEU A 1 88 ? -13.792 -8.260 4.908 1.00 93.00 88 LEU A O 1
ATOM 731 N N . TRP A 1 89 ? -12.564 -6.820 6.111 1.00 92.62 89 TRP A N 1
ATOM 732 C CA . TRP A 1 89 ? -13.275 -5.617 5.639 1.00 92.62 89 TRP A CA 1
ATOM 733 C C . TRP A 1 89 ? -13.151 -5.385 4.129 1.00 92.62 89 TRP A C 1
ATOM 735 O O . TRP A 1 89 ? -14.029 -4.774 3.522 1.00 92.62 89 TRP A O 1
ATOM 745 N N . VAL A 1 90 ? -12.062 -5.869 3.530 1.00 92.69 90 VAL A N 1
ATOM 746 C CA . VAL A 1 90 ? -11.831 -5.885 2.087 1.00 92.69 90 VAL A CA 1
ATOM 747 C C . VAL A 1 90 ? -11.480 -7.312 1.684 1.00 92.69 90 VAL A C 1
ATOM 749 O O . VAL A 1 90 ? -10.621 -7.947 2.293 1.00 92.69 90 VAL A O 1
ATOM 752 N N . ILE A 1 91 ? -12.146 -7.818 0.646 1.00 92.06 91 ILE A N 1
ATOM 753 C CA . ILE A 1 91 ? -11.936 -9.169 0.123 1.00 92.06 91 ILE A CA 1
ATOM 754 C C . ILE A 1 91 ? -11.233 -9.055 -1.229 1.00 92.06 91 ILE A C 1
ATOM 756 O O . ILE A 1 91 ? -11.845 -8.695 -2.234 1.00 92.06 91 ILE A O 1
ATOM 760 N N . GLY A 1 92 ? -9.936 -9.362 -1.249 1.00 89.50 92 GLY A N 1
ATOM 761 C CA . GLY A 1 92 ? -9.169 -9.480 -2.487 1.00 89.50 92 GLY A CA 1
ATOM 762 C C . GLY A 1 92 ? -9.499 -10.778 -3.228 1.00 89.50 92 GLY A C 1
ATOM 763 O O . GLY A 1 92 ? -9.688 -11.820 -2.605 1.00 89.50 92 GLY A O 1
ATOM 764 N N . THR A 1 93 ? -9.559 -10.722 -4.559 1.00 90.62 93 THR A N 1
ATOM 765 C CA . THR A 1 93 ? -9.824 -11.891 -5.416 1.00 90.62 93 THR A CA 1
ATOM 766 C C . THR A 1 93 ? -8.536 -12.416 -6.046 1.00 90.62 93 THR A C 1
ATOM 768 O O . THR A 1 93 ? -8.049 -13.482 -5.681 1.00 90.62 93 THR A O 1
ATOM 771 N N . ILE A 1 94 ? -7.958 -11.644 -6.965 1.00 87.81 94 ILE A N 1
ATOM 772 C CA . ILE A 1 94 ? -6.657 -11.887 -7.591 1.00 87.81 94 ILE A CA 1
ATOM 773 C C . ILE A 1 94 ? -5.783 -10.643 -7.440 1.00 87.81 94 ILE A C 1
ATOM 775 O O . ILE A 1 94 ? -6.284 -9.521 -7.406 1.00 87.81 94 ILE A O 1
ATOM 779 N N . GLY A 1 95 ? -4.471 -10.842 -7.350 1.00 85.50 95 GLY A N 1
ATOM 780 C CA . GLY A 1 95 ? -3.495 -9.761 -7.231 1.00 85.50 95 GLY A CA 1
ATOM 781 C C . GLY A 1 95 ?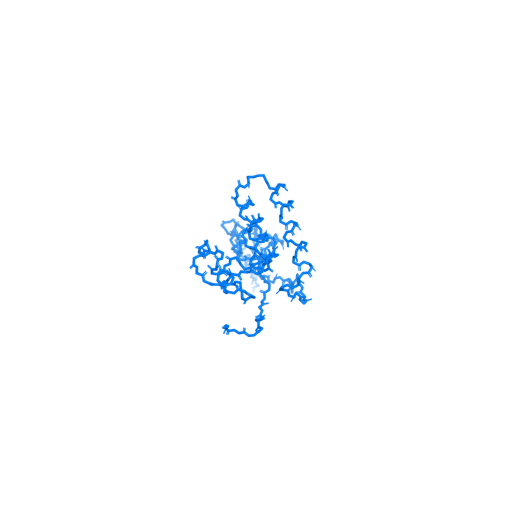 -2.324 -9.949 -8.188 1.00 85.50 95 GLY A C 1
ATOM 782 O O . GLY A 1 95 ? -2.228 -10.966 -8.874 1.00 85.50 95 GLY A O 1
ATOM 783 N N . ARG A 1 96 ? -1.407 -8.973 -8.202 1.00 82.31 96 ARG A N 1
ATOM 784 C CA . ARG A 1 96 ? -0.161 -9.004 -8.996 1.00 82.31 96 ARG A CA 1
ATOM 785 C C . ARG A 1 96 ? -0.383 -9.166 -10.507 1.00 82.31 96 ARG A C 1
ATOM 787 O O . ARG A 1 96 ? 0.415 -9.812 -11.183 1.00 82.31 96 ARG A O 1
ATOM 794 N N . VAL A 1 97 ? -1.454 -8.572 -11.034 1.00 85.31 97 VAL A N 1
ATOM 795 C CA . VAL A 1 97 ? -1.652 -8.466 -12.484 1.00 85.31 97 VAL A CA 1
ATOM 796 C C . VAL A 1 97 ? -0.500 -7.626 -13.062 1.00 85.31 97 VAL A C 1
ATOM 798 O O . VAL A 1 97 ? -0.260 -6.530 -12.555 1.00 85.31 97 VAL A O 1
ATOM 801 N N . PRO A 1 98 ? 0.252 -8.122 -14.063 1.00 84.69 98 PRO A N 1
ATOM 802 C CA . PRO A 1 98 ? 1.392 -7.394 -14.607 1.00 84.69 98 PRO A CA 1
ATOM 803 C C . PRO A 1 98 ? 0.927 -6.153 -15.376 1.00 84.69 98 PRO A C 1
ATOM 805 O O . PRO A 1 98 ? 0.027 -6.232 -16.212 1.00 84.69 98 PRO A O 1
ATOM 808 N N . SER A 1 99 ? 1.579 -5.016 -15.131 1.00 88.12 99 SER A N 1
ATOM 809 C CA . SER A 1 99 ? 1.406 -3.815 -15.950 1.00 88.12 99 SER A CA 1
ATOM 810 C C . SER A 1 99 ? 2.261 -3.918 -17.208 1.00 88.12 99 SER A C 1
ATOM 812 O O . SER A 1 99 ? 3.466 -4.151 -17.125 1.00 88.12 99 SER A O 1
ATOM 814 N N . LEU A 1 100 ? 1.642 -3.726 -18.372 1.00 88.81 100 LEU A N 1
ATOM 815 C CA . LEU A 1 100 ? 2.323 -3.766 -19.663 1.00 88.81 100 LEU A CA 1
ATOM 816 C C . LEU A 1 100 ? 2.743 -2.360 -20.093 1.00 88.81 100 LEU A C 1
ATOM 818 O O . LEU A 1 100 ? 1.939 -1.429 -20.072 1.00 88.81 100 LEU A O 1
ATOM 822 N N . PHE A 1 101 ? 3.991 -2.238 -20.536 1.00 90.81 101 PHE A N 1
ATOM 823 C CA . PHE A 1 101 ? 4.542 -1.030 -21.138 1.00 90.81 101 PHE A CA 1
ATOM 824 C C . PHE A 1 101 ? 5.176 -1.393 -22.476 1.00 90.81 101 PHE A C 1
ATOM 826 O O . PHE A 1 101 ? 5.791 -2.448 -22.612 1.00 90.81 101 PHE A O 1
ATOM 833 N N . VAL A 1 102 ? 5.009 -0.522 -23.468 1.00 93.06 102 VAL A N 1
ATOM 834 C CA . VAL A 1 102 ? 5.586 -0.703 -24.801 1.00 93.06 102 VAL A CA 1
ATOM 835 C C . VAL A 1 102 ? 6.734 0.280 -24.958 1.00 93.06 102 VAL A C 1
ATOM 837 O O . VAL A 1 102 ? 6.550 1.485 -24.789 1.00 93.06 102 VAL A O 1
ATOM 840 N N . VAL A 1 103 ? 7.907 -0.242 -25.297 1.00 93.56 103 VAL A N 1
ATOM 841 C CA . VAL A 1 103 ? 9.124 0.530 -25.551 1.00 93.56 103 VAL A CA 1
ATOM 842 C C . VAL A 1 103 ? 9.611 0.146 -26.939 1.00 93.56 103 VAL A C 1
ATOM 844 O O . VAL A 1 103 ? 9.665 -1.033 -27.271 1.00 93.56 103 VAL A O 1
ATOM 847 N N . LYS A 1 104 ? 9.910 1.138 -27.778 1.00 94.06 104 LYS A N 1
ATOM 848 C CA . LYS A 1 104 ? 10.491 0.880 -29.099 1.00 94.06 104 LYS A CA 1
ATOM 849 C C . LYS A 1 104 ? 11.960 0.493 -28.928 1.00 94.06 104 LYS A C 1
ATOM 851 O O . LYS A 1 104 ? 12.647 1.146 -28.153 1.00 94.06 104 LYS A O 1
ATOM 856 N N . ASP A 1 105 ? 12.458 -0.450 -29.724 1.00 92.25 105 ASP A N 1
ATOM 857 C CA . ASP A 1 105 ? 13.846 -0.947 -29.651 1.00 92.25 105 ASP A CA 1
ATOM 858 C C . ASP A 1 105 ? 14.926 0.144 -29.786 1.00 92.25 105 ASP A C 1
ATOM 860 O O . ASP A 1 105 ? 16.058 -0.040 -29.359 1.00 92.25 105 ASP A O 1
ATOM 864 N N . THR A 1 106 ? 14.586 1.306 -30.356 1.00 94.50 106 THR A N 1
ATOM 865 C CA . THR A 1 106 ? 15.491 2.463 -30.469 1.00 94.50 106 THR A CA 1
ATOM 866 C C . THR A 1 106 ? 15.621 3.280 -29.179 1.00 94.50 106 THR A C 1
ATOM 868 O O . THR A 1 106 ? 16.390 4.237 -29.153 1.00 94.50 106 THR A O 1
ATOM 871 N N . PHE A 1 107 ? 14.816 3.008 -28.148 1.00 95.06 107 PHE A N 1
ATOM 872 C CA . PHE A 1 107 ? 14.930 3.680 -26.854 1.00 95.06 107 PHE A CA 1
ATOM 873 C C . PHE A 1 107 ? 16.002 3.013 -25.998 1.00 95.06 107 PHE A C 1
ATOM 875 O O . PHE A 1 107 ? 15.997 1.802 -25.796 1.00 95.06 107 PHE A O 1
ATOM 882 N N . ARG A 1 108 ? 16.859 3.837 -25.402 1.00 93.88 108 ARG A N 1
ATOM 883 C CA . ARG A 1 108 ? 17.847 3.428 -24.402 1.00 93.88 108 ARG A CA 1
ATOM 884 C C . ARG A 1 108 ? 17.568 4.080 -23.055 1.00 93.88 108 ARG A C 1
ATOM 886 O O . ARG A 1 108 ? 16.877 5.097 -22.970 1.00 93.88 108 ARG A O 1
ATOM 893 N N . ASN A 1 109 ? 18.151 3.495 -22.010 1.00 96.12 109 ASN A N 1
ATOM 894 C CA . ASN A 1 109 ? 17.991 3.883 -20.603 1.00 96.12 109 ASN A CA 1
ATOM 895 C C . ASN A 1 109 ? 16.569 3.721 -20.037 1.00 96.12 109 ASN A C 1
ATOM 897 O O . ASN A 1 109 ? 16.282 4.242 -18.962 1.00 96.12 109 ASN A O 1
ATOM 901 N N . VAL A 1 110 ? 15.690 2.980 -20.716 1.00 96.19 110 VAL A N 1
ATOM 902 C CA . VAL A 1 110 ? 14.403 2.571 -20.144 1.00 96.19 110 VAL A CA 1
ATOM 903 C C . VAL A 1 110 ? 14.632 1.293 -19.327 1.00 96.19 110 VAL A C 1
ATOM 905 O O . VAL A 1 110 ? 15.166 0.330 -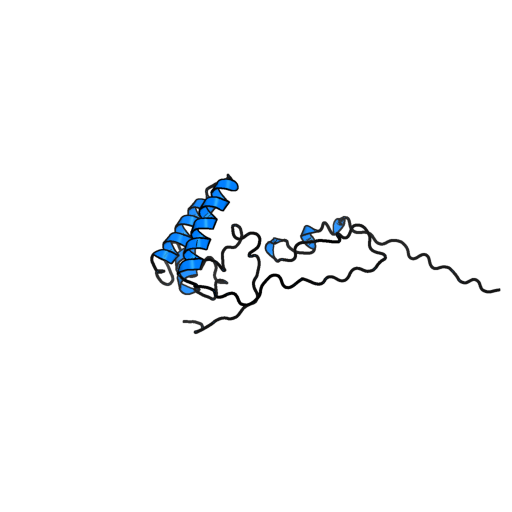19.877 1.00 96.19 110 VAL A O 1
ATOM 908 N N . PRO A 1 111 ? 14.294 1.256 -18.024 1.00 94.06 111 PRO A N 1
ATOM 909 C CA . PRO A 1 111 ? 14.511 0.068 -17.206 1.00 94.06 111 PRO A CA 1
ATOM 910 C C . PRO A 1 111 ? 13.612 -1.088 -17.655 1.00 94.06 111 PRO A C 1
ATOM 912 O O . PRO A 1 111 ? 12.430 -0.894 -17.928 1.00 94.06 111 PRO A O 1
ATOM 915 N N . GLU A 1 112 ? 14.166 -2.302 -17.666 1.00 91.56 112 GLU A N 1
ATOM 916 C CA . GLU A 1 112 ? 13.428 -3.531 -17.997 1.00 91.56 112 GLU A CA 1
ATOM 917 C C . GLU A 1 112 ? 12.359 -3.864 -16.943 1.00 91.56 112 GLU A C 1
ATOM 919 O O . GLU A 1 112 ? 11.282 -4.362 -17.264 1.00 91.56 112 GLU A O 1
ATOM 924 N N . VAL A 1 113 ? 12.641 -3.548 -15.675 1.00 90.69 113 VAL A N 1
ATOM 925 C CA . VAL A 1 113 ? 11.733 -3.777 -14.549 1.00 90.69 113 VAL A CA 1
ATOM 926 C C . VAL A 1 113 ? 11.456 -2.458 -13.843 1.00 90.69 113 VAL A C 1
ATOM 928 O O . VAL A 1 113 ? 12.371 -1.777 -13.382 1.00 90.69 113 VAL A O 1
ATOM 931 N N . ALA A 1 114 ? 10.175 -2.127 -13.717 1.00 90.62 114 ALA A N 1
ATOM 932 C CA . ALA A 1 114 ? 9.700 -0.961 -12.991 1.00 90.62 114 ALA A CA 1
ATOM 933 C C . ALA A 1 114 ? 8.450 -1.300 -12.180 1.00 90.62 114 ALA A C 1
ATOM 935 O O . ALA A 1 114 ? 7.659 -2.170 -12.549 1.00 90.62 114 ALA A O 1
ATOM 936 N N . VAL A 1 115 ? 8.254 -0.580 -11.077 1.00 88.94 115 VAL A N 1
ATOM 937 C CA . VAL A 1 115 ? 7.009 -0.658 -10.316 1.00 88.94 115 VAL A CA 1
ATOM 938 C C . VAL A 1 115 ? 5.985 0.271 -10.956 1.00 88.94 115 VAL A C 1
ATOM 940 O O . VAL A 1 115 ? 6.261 1.444 -11.204 1.00 88.94 115 VAL A O 1
ATOM 943 N N . SER A 1 116 ? 4.802 -0.274 -11.228 1.00 88.50 116 SER A N 1
ATOM 944 C CA . SER A 1 116 ? 3.649 0.471 -11.719 1.00 88.50 116 SER A CA 1
ATOM 945 C C . SER A 1 116 ? 2.746 0.841 -10.548 1.00 88.50 116 SER A C 1
ATOM 947 O O . SER A 1 116 ? 2.373 -0.025 -9.761 1.00 88.50 116 SER A O 1
ATOM 949 N N . GLY A 1 117 ? 2.403 2.118 -10.423 1.00 86.94 117 GLY A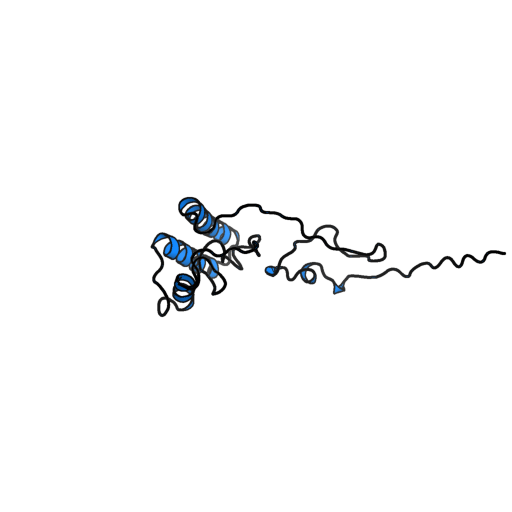 N 1
ATOM 950 C CA . GLY A 1 117 ? 1.434 2.575 -9.433 1.00 86.94 117 GLY A CA 1
ATOM 951 C C . GLY A 1 117 ? 1.342 4.090 -9.371 1.00 86.94 117 GLY A C 1
ATOM 952 O O . GLY A 1 117 ? 2.202 4.807 -9.896 1.00 86.94 117 GLY A O 1
ATOM 953 N N . TRP A 1 118 ? 0.296 4.586 -8.717 1.00 86.31 118 TRP A N 1
ATOM 954 C CA . TRP A 1 118 ? 0.078 6.020 -8.590 1.00 86.31 118 TRP A CA 1
ATOM 955 C C . TRP A 1 118 ? 1.047 6.647 -7.592 1.00 86.31 118 TRP A C 1
ATOM 957 O O . TRP A 1 118 ? 1.595 7.712 -7.884 1.00 86.31 118 TRP A O 1
ATOM 967 N N . ILE A 1 119 ? 1.358 5.958 -6.486 1.00 86.94 119 ILE A N 1
ATOM 968 C CA . ILE A 1 119 ? 2.400 6.388 -5.534 1.00 86.94 119 ILE A CA 1
ATOM 969 C C . ILE A 1 119 ? 3.744 6.590 -6.242 1.00 86.94 119 ILE A C 1
ATOM 971 O O . ILE A 1 119 ? 4.428 7.585 -6.009 1.00 86.94 119 ILE A O 1
ATOM 975 N N . PHE A 1 120 ? 4.103 5.674 -7.142 1.00 88.06 120 PHE A N 1
ATOM 976 C CA . PHE A 1 120 ? 5.358 5.720 -7.895 1.00 88.06 120 PHE A CA 1
ATOM 977 C C . PHE A 1 120 ? 5.313 6.708 -9.065 1.00 88.06 120 PHE A C 1
ATOM 979 O O . PHE A 1 120 ? 6.331 6.964 -9.700 1.00 88.06 120 PHE A O 1
ATOM 986 N N . ARG A 1 121 ? 4.146 7.292 -9.364 1.00 90.50 121 ARG A N 1
ATOM 987 C CA . ARG A 1 121 ? 3.955 8.225 -10.483 1.00 90.50 121 ARG A CA 1
ATOM 988 C C . ARG A 1 121 ? 4.418 7.651 -11.820 1.00 90.50 121 ARG A C 1
ATOM 990 O O . ARG A 1 121 ? 4.843 8.420 -12.674 1.00 90.50 121 ARG A O 1
ATOM 997 N N . THR A 1 122 ? 4.370 6.331 -12.008 1.00 91.00 122 THR A N 1
ATOM 998 C CA . THR A 1 122 ? 4.916 5.642 -13.188 1.00 91.00 122 THR A CA 1
ATOM 999 C C . THR A 1 122 ? 4.386 6.269 -14.488 1.00 91.00 122 THR A C 1
ATOM 1001 O O . THR A 1 122 ? 3.171 6.448 -14.602 1.00 91.00 122 THR A O 1
ATOM 1004 N N . PRO A 1 123 ? 5.246 6.601 -15.475 1.00 92.31 123 PRO A N 1
ATOM 1005 C CA . PRO A 1 123 ? 6.686 6.313 -15.570 1.00 92.31 123 PRO A CA 1
ATOM 1006 C C . PRO A 1 123 ? 7.614 7.370 -14.929 1.00 92.31 123 PRO A C 1
ATOM 1008 O O . PRO A 1 123 ? 8.807 7.381 -15.171 1.00 92.31 123 PRO A O 1
ATOM 1011 N N . GLY A 1 124 ? 7.125 8.289 -14.102 1.00 93.25 124 GLY A N 1
ATOM 1012 C CA . GLY A 1 124 ? 7.968 9.284 -13.424 1.00 93.25 124 GLY A CA 1
ATOM 1013 C C . GLY A 1 124 ? 9.071 8.673 -12.546 1.00 93.25 124 GLY A C 1
ATOM 1014 O O . GLY A 1 124 ? 10.196 9.160 -12.557 1.00 93.25 124 GLY A O 1
ATOM 1015 N N . SER A 1 125 ? 8.799 7.566 -11.842 1.00 92.50 125 SER A N 1
ATOM 1016 C CA . SER A 1 125 ? 9.801 6.865 -11.017 1.00 92.50 125 SER A CA 1
ATOM 1017 C C . SER A 1 125 ? 10.919 6.179 -11.803 1.00 92.50 125 SER A C 1
ATOM 1019 O O . SER A 1 125 ? 11.839 5.644 -11.190 1.00 92.50 125 SER A O 1
ATOM 1021 N N . THR A 1 126 ? 10.838 6.125 -13.132 1.00 94.62 126 THR A N 1
ATOM 1022 C CA . THR A 1 126 ? 11.817 5.428 -13.974 1.00 94.62 126 THR A CA 1
ATOM 1023 C C . THR A 1 126 ? 12.834 6.374 -14.614 1.00 94.62 126 THR A C 1
ATOM 1025 O O . THR A 1 126 ? 13.518 5.961 -15.547 1.00 94.62 126 THR A O 1
ATOM 1028 N N . ALA A 1 127 ? 12.940 7.609 -14.102 1.00 94.81 127 ALA A N 1
ATOM 1029 C CA . ALA A 1 127 ? 13.841 8.668 -14.566 1.00 94.81 127 ALA A CA 1
ATOM 1030 C C . ALA A 1 127 ? 13.723 8.942 -16.082 1.00 94.81 127 ALA A C 1
ATOM 1032 O O . ALA A 1 127 ? 14.699 8.775 -16.823 1.00 94.81 127 ALA A O 1
ATOM 1033 N N . PRO A 1 128 ? 12.529 9.329 -16.579 1.00 94.75 128 PRO A N 1
ATOM 1034 C CA . PRO A 1 128 ? 12.295 9.544 -18.007 1.00 94.75 128 PRO A CA 1
ATOM 1035 C C . PRO A 1 128 ? 13.187 10.636 -18.619 1.00 94.75 128 PRO A C 1
ATOM 1037 O O . PRO A 1 128 ? 13.438 10.615 -19.822 1.00 94.75 128 PRO A O 1
ATOM 1040 N N . GLU A 1 129 ? 13.715 11.560 -17.817 1.00 95.56 129 GLU A N 1
ATOM 1041 C CA . GLU A 1 129 ? 14.705 12.562 -18.226 1.00 95.56 129 GLU A CA 1
ATOM 1042 C C . GLU A 1 129 ? 16.038 11.958 -18.696 1.00 95.56 129 GLU A C 1
ATOM 1044 O O . GLU A 1 129 ? 16.786 12.607 -19.427 1.00 95.56 129 GLU A O 1
ATOM 1049 N N . CYS A 1 130 ? 16.327 10.715 -18.306 1.00 95.62 130 CYS A N 1
ATOM 1050 C CA . CYS A 1 130 ? 17.518 9.977 -18.718 1.00 95.62 130 CYS A CA 1
ATOM 1051 C C . CYS A 1 130 ? 17.290 9.136 -19.982 1.00 95.62 130 CYS A C 1
ATOM 1053 O O . CYS A 1 130 ? 18.238 8.507 -20.468 1.00 95.62 130 CYS A O 1
ATOM 1055 N N . TYR A 1 131 ? 16.065 9.092 -20.514 1.00 96.31 131 TYR A N 1
ATOM 1056 C CA . TYR A 1 131 ? 15.757 8.333 -21.723 1.00 96.31 131 TYR A CA 1
ATOM 1057 C C . TYR A 1 131 ? 16.379 8.991 -22.939 1.00 96.31 131 TYR A C 1
ATOM 1059 O O . TYR A 1 131 ? 16.478 10.213 -23.043 1.00 96.31 131 TYR A O 1
ATOM 1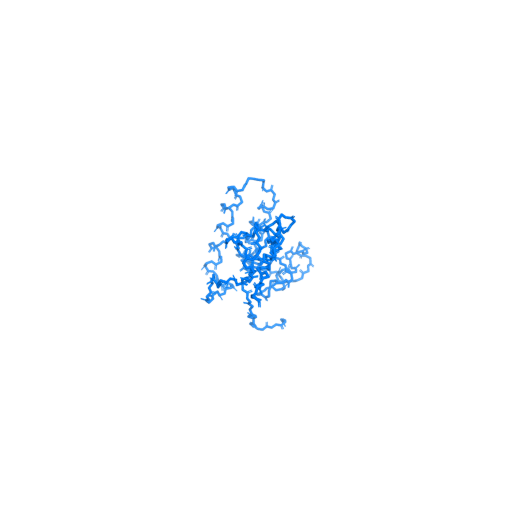067 N N . ALA A 1 132 ? 16.782 8.163 -23.891 1.00 95.31 132 ALA A N 1
ATOM 1068 C CA . ALA A 1 132 ? 17.284 8.647 -25.160 1.00 95.31 132 ALA A CA 1
ATOM 1069 C C . ALA A 1 132 ? 16.850 7.729 -26.292 1.00 95.31 132 ALA A C 1
ATOM 1071 O O . ALA A 1 132 ? 16.478 6.578 -26.077 1.00 95.31 132 ALA A O 1
ATOM 1072 N N . ILE A 1 133 ? 16.894 8.275 -27.500 1.00 95.56 133 ILE A N 1
ATOM 1073 C CA . ILE A 1 133 ? 16.526 7.582 -28.724 1.00 95.56 133 ILE A CA 1
ATOM 1074 C C . ILE A 1 133 ? 17.768 7.555 -29.600 1.00 95.56 133 ILE A C 1
ATOM 1076 O O . ILE A 1 133 ? 18.352 8.608 -29.871 1.00 95.56 133 ILE A O 1
ATOM 1080 N N . ASP A 1 134 ? 18.172 6.367 -30.026 1.00 92.00 134 ASP A N 1
ATOM 1081 C CA . ASP A 1 134 ? 19.255 6.229 -30.988 1.00 92.00 134 ASP A CA 1
ATOM 1082 C C . ASP A 1 134 ? 18.788 6.696 -32.370 1.00 92.00 134 ASP A C 1
ATOM 1084 O O . ASP A 1 134 ? 17.625 6.524 -32.756 1.00 92.00 134 ASP A O 1
ATOM 1088 N N . GLN A 1 135 ? 19.691 7.331 -33.121 1.00 83.06 135 GLN A N 1
ATOM 1089 C CA . GLN A 1 135 ? 19.392 7.696 -34.501 1.00 83.06 135 GLN A CA 1
ATOM 1090 C C . GLN A 1 135 ? 19.176 6.417 -35.307 1.00 83.06 135 GLN A C 1
ATOM 1092 O O . GLN A 1 135 ? 20.000 5.507 -35.272 1.00 83.06 135 GLN A O 1
ATOM 1097 N N . LEU A 1 136 ? 18.064 6.359 -36.040 1.00 73.31 136 LEU A N 1
ATOM 1098 C CA . LEU A 1 136 ? 17.825 5.285 -36.993 1.00 73.31 136 LEU A CA 1
ATOM 1099 C C . LEU A 1 136 ? 18.953 5.315 -38.025 1.00 73.31 136 LEU A C 1
ATOM 1101 O O . LEU A 1 136 ? 19.089 6.295 -38.760 1.00 73.31 136 LEU A O 1
ATOM 1105 N N . THR A 1 137 ? 19.750 4.252 -38.087 1.00 63.31 137 THR A N 1
ATOM 1106 C CA . THR A 1 137 ? 20.605 4.010 -39.244 1.00 63.31 137 THR A CA 1
ATOM 1107 C C . THR A 1 137 ? 19.668 3.649 -40.387 1.00 63.31 137 THR A C 1
ATOM 1109 O O . THR A 1 137 ? 19.183 2.526 -40.482 1.00 63.31 137 THR A O 1
ATOM 1112 N N . ILE A 1 138 ? 19.313 4.641 -41.200 1.00 66.12 138 ILE A N 1
ATOM 1113 C CA . ILE A 1 138 ? 18.719 4.367 -42.500 1.00 66.12 138 ILE A CA 1
ATOM 1114 C C . ILE A 1 138 ? 19.896 3.885 -43.341 1.00 66.12 138 ILE A C 1
ATOM 1116 O O . ILE A 1 138 ? 20.718 4.692 -43.773 1.00 66.12 138 ILE A O 1
ATOM 1120 N N . GLU A 1 139 ? 20.036 2.570 -43.492 1.00 63.72 139 GLU A N 1
ATOM 1121 C CA . GLU A 1 139 ? 20.822 2.040 -44.597 1.00 63.72 139 GLU A CA 1
ATOM 1122 C C . GLU A 1 139 ? 20.114 2.520 -45.863 1.00 63.72 139 GLU A C 1
ATOM 1124 O O . GLU A 1 139 ? 19.018 2.066 -46.195 1.00 63.72 139 GLU A O 1
ATOM 1129 N N . ASN A 1 140 ? 20.685 3.538 -46.510 1.00 57.84 140 ASN A N 1
ATOM 1130 C CA . ASN A 1 140 ? 20.324 3.839 -47.879 1.00 57.84 140 ASN A CA 1
ATOM 1131 C C . ASN A 1 140 ? 20.755 2.609 -48.669 1.00 57.84 140 ASN A C 1
ATOM 1133 O O . ASN A 1 140 ? 21.947 2.395 -48.879 1.00 57.84 140 ASN A O 1
ATOM 1137 N N . ASP A 1 141 ? 19.781 1.785 -49.035 1.00 58.59 141 ASP A N 1
ATOM 1138 C CA . ASP A 1 141 ? 19.934 0.748 -50.041 1.00 58.59 141 ASP A CA 1
ATOM 1139 C C . ASP A 1 141 ? 20.170 1.482 -51.375 1.00 58.59 141 ASP A C 1
ATOM 1141 O O . ASP A 1 141 ? 19.255 1.700 -52.171 1.00 58.59 141 ASP A O 1
ATOM 1145 N N . GLU A 1 142 ? 21.387 2.006 -51.559 1.00 56.56 142 GLU A N 1
ATOM 1146 C CA . GLU A 1 142 ? 21.907 2.427 -52.857 1.00 56.56 142 GLU A CA 1
ATOM 1147 C C . GLU A 1 142 ? 22.126 1.148 -53.670 1.00 56.56 142 GLU A C 1
ATOM 1149 O O . GLU A 1 142 ? 23.239 0.644 -53.809 1.00 56.56 142 GLU A O 1
ATOM 1154 N N . GLY A 1 143 ? 21.014 0.579 -54.137 1.00 60.66 143 GLY A N 1
ATOM 1155 C CA . GLY A 1 143 ? 21.008 -0.380 -55.226 1.00 60.66 143 GLY A CA 1
ATOM 1156 C C . GLY A 1 143 ? 21.475 0.314 -56.504 1.00 60.66 143 GLY A C 1
ATOM 1157 O O . GLY A 1 143 ? 20.910 1.347 -56.864 1.00 60.66 143 GLY A O 1
ATOM 1158 N N . ASP A 1 144 ? 22.519 -0.270 -57.099 1.00 46.53 144 ASP A N 1
ATOM 1159 C CA . ASP A 1 144 ? 23.124 -0.057 -58.430 1.00 46.53 144 ASP A CA 1
ATOM 1160 C C . ASP A 1 144 ? 22.434 0.918 -59.411 1.00 46.53 144 ASP A C 1
ATOM 1162 O O . ASP A 1 144 ? 21.247 0.715 -59.768 1.00 46.53 144 ASP A O 1
#

Organism: NCBI:txid408172

Solvent-accessible surface area (backbone atoms only — not comparable to full-atom values): 9275 Å² total; per-residue (Å²): 129,97,67,96,77,83,88,79,78,90,73,49,71,90,51,40,92,82,48,42,40,80,70,45,40,59,36,82,80,8,70,90,31,41,46,33,5,38,13,57,73,49,74,69,75,40,69,37,88,61,58,71,74,56,47,50,40,53,53,45,47,60,49,38,80,73,50,88,53,66,69,59,36,50,59,48,50,51,52,37,51,52,52,35,71,76,66,53,79,58,82,84,87,85,78,88,78,83,83,86,80,88,77,62,89,52,54,41,68,70,71,94,76,78,74,81,37,73,86,45,46,52,66,62,71,57,47,62,89,64,45,47,70,60,80,80,81,74,77,77,81,80,70,131

Sequence (144 aa):
MMHDVGVWGSADELIPVIDPRWFFPFSQESIQGIGYARWFLSNGKQGIVPPEEMMKCMELYQQIERIPDPTEQVRLFQQIIELNRQHLWVIGTIGRVPSLFVVKDTFRNVPEVAVSGWIFRTPGSTAPECYAIDQLTIENDEGD

Mean predicted aligned error: 6.21 Å

Foldseek 3Di:
DPDPDDDDDDADPVCCLVPVLQLALCDCPNPLANQCNQCLVVVNPGGDPDPPLRVLLSVLSVVLVVDPDVVVNVVSVVSSVVSCVVPVSDDDDDDDDDDDDDDDPQKPQQDPDDDDHVVCVPVVVSPCVPIDGHDDPPPPPPDD

Secondary structure (DSSP, 8-state):
---S-------STTSTTT--TTTS--STT-GGGHHHHHHHHTTTSSS-PPPHHHHHHHHHHHHHTT---HHHHHHHHHHHHHHHHHH-SS------PPPP----TTEES--SS---STTTTTTGGG-GGG-EEPPP--------

pLDDT: mean 90.29, std 9.98, 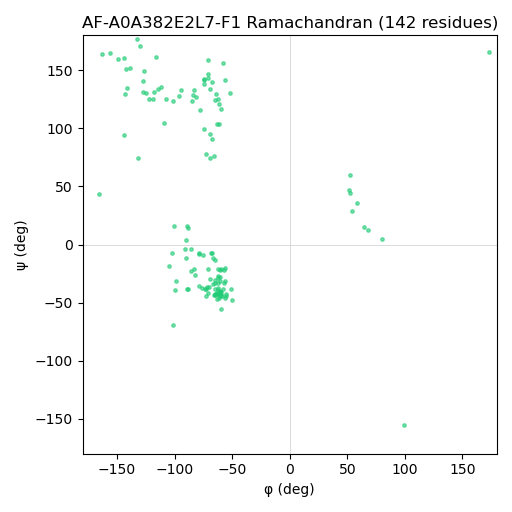range [46.53, 98.12]

Nearest PDB structures (foldseek):
  7vew-assembly2_B  TM=8.472E-01  e=2.669E-04  Sphingomonas sp. A1